Protein AF-A0A7X6PXF3-F1 (afdb_monomer)

Nearest PDB structures (foldse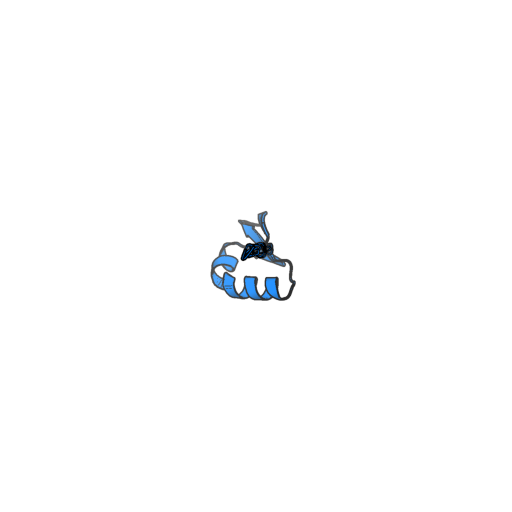ek):
  6jqy-assembly1_A  TM=8.305E-01  e=1.419E-02  Mycobacterium tuberculosis CDC1551
  4zm2-assembly1_B  TM=8.722E-01  e=1.087E-01  Punavirus P1
  2odk-assembly2_D  TM=9.174E-01  e=2.046E-01  Nitrosomonas europaea
  3k33-assembly1_C-2  TM=8.488E-01  e=7.241E-01  Punavirus P1
  1jcn-assembly1_A  TM=4.650E-01  e=7.349E+00  Homo sapiens

Solvent-accessible surface area (backbone atoms only — not comparable to full-atom values): 3853 Å² total; per-residue (Å²): 91,78,41,45,50,81,58,40,72,76,44,40,73,62,54,49,52,44,37,74,78,68,45,66,46,31,36,15,54,97,85,44,79,76,48,66,74,74,85,80,81,76,76,72,78,75,79,73,78,73,78,80,80,79,76,82,80,130

Foldseek 3Di:
DEEEPVVCVVCVVVLVVVVVVVDWYFYAHPPHTDDTDDDDDDPDPPPPPPDPPPPPDD

Radius of gyration: 22.34 Å; Cα contacts (8 Å, |Δi|>4): 47; chains: 1; bounding box: 71×21×38 Å

Secondary structure (DSSP, 8-state):
-EEEHHHHHHSHHHHHHHHHTT---EEEETTEEEEE-------PPP------------

Sequence (58 aa):
MIVNIHEAKTNFSKLIARFLEGEKVIIAKNGEPILQFAAIEKEKPALRKTGFFNCDID

pLDDT: mean 84.19, std 13.58, range [51.62, 96.06]

Structure (mmCIF, N/CA/C/O backbone):
data_AF-A0A7X6PXF3-F1
#
_entry.id   AF-A0A7X6PXF3-F1
#
loop_
_atom_site.group_PDB
_atom_site.id
_atom_site.type_symbol
_atom_site.label_atom_id
_atom_site.label_alt_id
_atom_site.label_comp_id
_atom_site.label_asym_id
_atom_site.label_entity_id
_atom_site.label_seq_id
_atom_site.pdbx_PDB_ins_code
_atom_site.Cartn_x
_atom_site.Cartn_y
_atom_site.Cartn_z
_atom_site.occupancy
_atom_site.B_iso_or_equiv
_atom_site.auth_seq_id
_atom_site.auth_comp_id
_atom_site.auth_asym_id
_atom_site.auth_atom_id
_atom_site.pdbx_PDB_model_num
ATOM 1 N N . MET A 1 1 ? -10.786 -7.329 -5.185 1.00 88.19 1 MET A N 1
ATOM 2 C CA . MET A 1 1 ? -11.523 -6.717 -4.054 1.00 88.19 1 MET A CA 1
ATOM 3 C C . MET A 1 1 ? -11.495 -5.195 -4.144 1.00 88.19 1 MET A C 1
ATOM 5 O O . MET A 1 1 ? -10.507 -4.661 -4.637 1.00 88.19 1 MET A O 1
ATOM 9 N N . ILE A 1 2 ? -12.551 -4.515 -3.681 1.00 90.88 2 ILE A N 1
ATOM 10 C CA . ILE A 1 2 ? -12.628 -3.046 -3.596 1.00 90.88 2 ILE A CA 1
ATOM 11 C C . ILE A 1 2 ? -12.696 -2.661 -2.115 1.00 90.88 2 ILE A C 1
ATOM 13 O O . ILE A 1 2 ? -13.524 -3.207 -1.391 1.00 90.88 2 ILE A O 1
ATOM 17 N N . VAL A 1 3 ? -11.830 -1.755 -1.660 1.00 92.19 3 VAL A N 1
ATOM 18 C CA . VAL A 1 3 ? -11.752 -1.320 -0.253 1.00 92.19 3 VAL A CA 1
ATOM 19 C C . VAL A 1 3 ? -11.784 0.193 -0.176 1.00 92.19 3 VAL A C 1
ATOM 21 O O . VAL A 1 3 ? -11.167 0.857 -1.000 1.00 92.19 3 VAL A O 1
ATOM 24 N N . ASN A 1 4 ? -12.454 0.764 0.819 1.00 94.81 4 ASN A N 1
ATOM 25 C CA . ASN A 1 4 ? -12.448 2.213 0.988 1.00 94.81 4 ASN A CA 1
ATOM 26 C C . ASN A 1 4 ? -11.084 2.706 1.516 1.00 94.81 4 ASN A C 1
ATOM 28 O O . ASN A 1 4 ? -10.409 2.014 2.280 1.00 94.81 4 ASN A O 1
ATOM 32 N N . ILE A 1 5 ? -10.695 3.928 1.157 1.00 94.19 5 ILE A N 1
ATOM 33 C CA . ILE A 1 5 ? -9.412 4.543 1.512 1.00 94.19 5 ILE A CA 1
ATOM 34 C C . ILE A 1 5 ? -9.179 4.601 3.028 1.00 94.19 5 ILE A C 1
ATOM 36 O O . ILE A 1 5 ? -8.052 4.443 3.499 1.00 94.19 5 ILE A O 1
ATOM 40 N N . HIS A 1 6 ? -10.250 4.774 3.805 1.00 92.12 6 HIS A N 1
ATOM 41 C CA . HIS A 1 6 ? -10.187 4.830 5.265 1.00 92.12 6 HIS A CA 1
ATOM 42 C C . HIS A 1 6 ? -9.764 3.505 5.899 1.00 92.12 6 HIS A C 1
ATOM 44 O O . HIS A 1 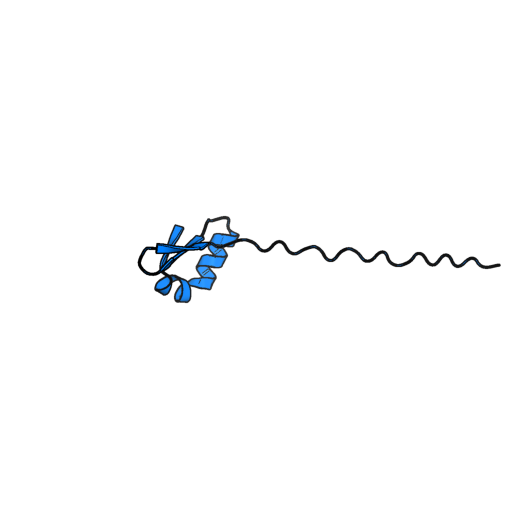6 ? -9.026 3.520 6.880 1.00 92.12 6 HIS A O 1
ATOM 50 N N . GLU A 1 7 ? -10.200 2.378 5.343 1.00 90.69 7 GLU A N 1
ATOM 51 C CA . GLU A 1 7 ? -9.768 1.058 5.805 1.00 90.69 7 GLU A CA 1
ATOM 52 C C . GLU A 1 7 ? -8.422 0.672 5.195 1.00 90.69 7 GLU A C 1
ATOM 54 O O . GLU A 1 7 ? -7.591 0.037 5.848 1.00 90.69 7 GLU A O 1
ATOM 59 N N . ALA A 1 8 ? -8.181 1.105 3.957 1.00 92.62 8 ALA A N 1
ATOM 60 C CA . ALA A 1 8 ? -6.953 0.830 3.237 1.00 92.62 8 ALA A CA 1
ATOM 61 C C . ALA A 1 8 ? -5.722 1.415 3.933 1.00 92.62 8 ALA A C 1
ATOM 63 O O . ALA A 1 8 ? -4.717 0.721 4.031 1.00 92.62 8 ALA A O 1
ATOM 64 N N . LYS A 1 9 ? -5.798 2.645 4.466 1.00 91.44 9 LYS A N 1
ATOM 65 C CA . LYS A 1 9 ? -4.666 3.270 5.179 1.00 91.44 9 LYS A CA 1
ATOM 66 C C . LYS A 1 9 ? -4.258 2.491 6.434 1.00 91.44 9 LYS A C 1
ATOM 68 O O . LYS A 1 9 ? -3.080 2.444 6.762 1.00 91.44 9 LYS A O 1
ATOM 73 N N . THR A 1 10 ? -5.223 1.875 7.117 1.00 94.50 10 THR A N 1
ATOM 74 C CA . THR A 1 10 ? -4.977 1.117 8.350 1.00 94.50 10 THR A CA 1
ATOM 75 C C . THR A 1 10 ? -4.460 -0.283 8.034 1.00 94.50 10 THR A C 1
ATOM 77 O O . THR A 1 10 ? -3.532 -0.761 8.675 1.00 94.50 10 THR A O 1
ATOM 80 N N . ASN A 1 11 ? -5.016 -0.933 7.009 1.00 93.44 11 ASN A N 1
ATOM 81 C CA . ASN A 1 11 ? -4.681 -2.311 6.640 1.00 93.44 11 ASN A CA 1
ATOM 82 C C . ASN A 1 11 ? -3.704 -2.410 5.456 1.00 93.44 11 ASN A C 1
ATOM 84 O O . ASN A 1 11 ? -3.617 -3.462 4.818 1.00 93.44 11 ASN A O 1
ATOM 88 N N . PHE A 1 12 ? -2.965 -1.340 5.149 1.00 93.06 12 PHE A N 1
ATOM 89 C CA . PHE A 1 12 ? -2.217 -1.213 3.895 1.00 93.06 12 PHE A CA 1
ATOM 90 C C . PHE A 1 12 ? -1.218 -2.354 3.671 1.00 93.06 12 PHE A C 1
ATOM 92 O O . PHE A 1 12 ? -1.229 -2.982 2.613 1.00 93.06 12 PHE A O 1
ATOM 99 N N . SER A 1 13 ? -0.430 -2.713 4.689 1.00 94.31 13 SER A N 1
ATOM 100 C CA . SER A 1 13 ? 0.521 -3.832 4.595 1.00 94.31 13 SER A CA 1
ATOM 101 C C . SER A 1 13 ? -0.153 -5.165 4.265 1.00 94.31 13 SER A C 1
ATOM 103 O O . SER A 1 13 ? 0.370 -5.941 3.469 1.00 94.31 13 SER A O 1
ATOM 105 N N . LYS A 1 14 ? -1.339 -5.428 4.827 1.00 94.00 14 LYS A N 1
ATOM 106 C CA . LYS A 1 14 ? -2.092 -6.661 4.555 1.00 94.00 14 LYS A CA 1
ATOM 107 C C . LYS A 1 14 ? -2.648 -6.676 3.132 1.00 94.00 14 LYS A C 1
ATOM 109 O O . LYS A 1 14 ? -2.675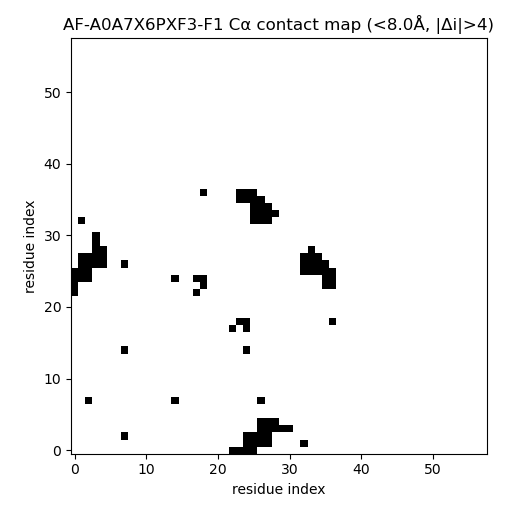 -7.724 2.497 1.00 94.00 14 LYS A O 1
ATOM 114 N N . LEU A 1 15 ? -3.072 -5.518 2.626 1.00 93.88 15 LEU A N 1
ATOM 115 C CA . LEU A 1 15 ? -3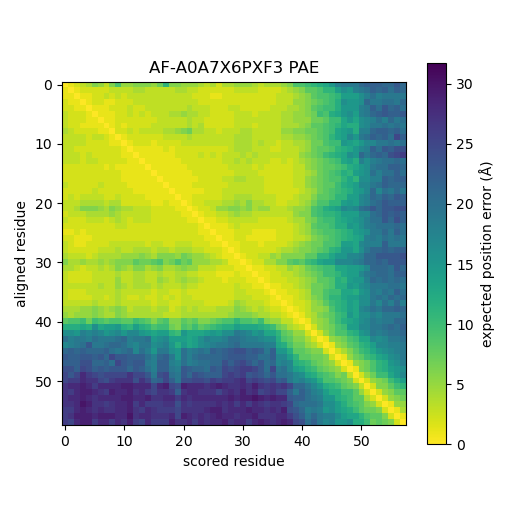.530 -5.371 1.244 1.00 93.88 15 LEU A CA 1
ATOM 116 C C . LEU A 1 15 ? -2.396 -5.599 0.240 1.00 93.88 15 LEU A C 1
ATOM 118 O O . LEU A 1 15 ? -2.621 -6.236 -0.784 1.00 93.88 15 LEU A O 1
ATOM 122 N N . ILE A 1 16 ? -1.179 -5.139 0.549 1.00 93.25 16 ILE A N 1
ATOM 123 C CA . ILE A 1 16 ? 0.004 -5.424 -0.273 1.00 93.25 16 ILE A CA 1
ATOM 124 C C . ILE A 1 16 ? 0.297 -6.923 -0.291 1.00 93.25 16 ILE A C 1
ATOM 126 O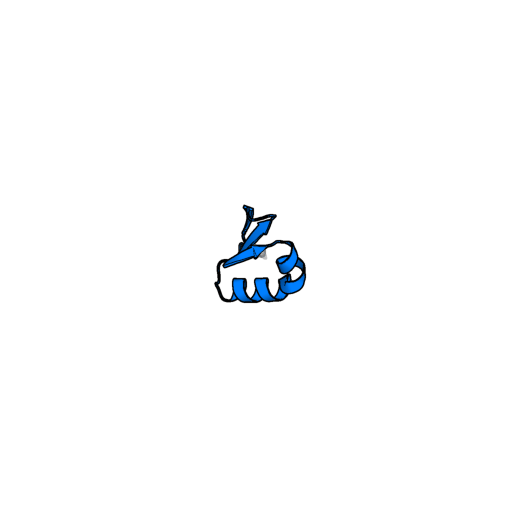 O . ILE A 1 16 ? 0.515 -7.465 -1.367 1.00 93.25 16 ILE A O 1
ATOM 130 N N . ALA A 1 17 ? 0.275 -7.595 0.865 1.00 94.31 17 ALA A N 1
ATOM 131 C CA . ALA A 1 17 ? 0.520 -9.037 0.929 1.00 94.31 17 ALA A CA 1
ATOM 132 C C . ALA A 1 17 ? -0.435 -9.809 0.006 1.00 94.31 17 ALA A C 1
ATOM 134 O O . ALA A 1 17 ? 0.023 -10.549 -0.857 1.00 94.31 17 ALA A O 1
ATOM 135 N N . ARG A 1 18 ? -1.737 -9.512 0.080 1.00 92.81 18 ARG A N 1
ATOM 136 C CA . ARG A 1 18 ? -2.747 -10.111 -0.808 1.00 92.81 18 ARG A CA 1
ATOM 137 C C . ARG A 1 18 ? -2.508 -9.809 -2.282 1.00 92.81 18 ARG A C 1
ATOM 139 O O . ARG A 1 18 ? -2.659 -10.679 -3.133 1.00 92.81 18 ARG A O 1
ATOM 146 N N . PHE A 1 19 ? -2.115 -8.577 -2.597 1.00 94.38 19 PHE A N 1
ATOM 147 C CA . PHE A 1 19 ? -1.755 -8.217 -3.965 1.00 94.38 19 PHE A CA 1
ATOM 148 C C . PHE A 1 19 ? -0.555 -9.026 -4.478 1.00 94.38 19 PHE A C 1
ATOM 150 O O . PHE A 1 19 ? -0.570 -9.492 -5.614 1.00 94.38 19 PHE A O 1
ATOM 157 N N . LEU A 1 20 ? 0.459 -9.241 -3.635 1.00 91.81 20 LEU A N 1
ATOM 158 C CA . LEU A 1 20 ? 1.624 -10.067 -3.960 1.00 91.81 20 LEU A CA 1
ATOM 159 C C . LEU A 1 20 ? 1.281 -11.558 -4.077 1.00 91.81 20 LEU A C 1
ATOM 161 O O . LEU A 1 20 ? 1.919 -12.258 -4.856 1.00 91.81 20 LEU A O 1
ATOM 165 N N . GLU A 1 21 ? 0.258 -12.031 -3.364 1.00 93.31 21 GLU A N 1
ATOM 166 C CA . GLU A 1 21 ? -0.320 -13.372 -3.544 1.00 93.31 21 GLU A CA 1
ATOM 167 C C . GLU A 1 21 ? -1.068 -13.522 -4.886 1.00 93.31 21 GLU A C 1
ATOM 169 O O . GLU A 1 21 ? -1.449 -14.628 -5.263 1.00 93.31 21 GLU A O 1
ATOM 174 N N . GLY A 1 22 ? -1.239 -12.430 -5.642 1.00 91.19 22 GLY A N 1
ATOM 175 C CA . GLY A 1 22 ? -1.871 -12.413 -6.961 1.00 91.19 22 GLY A CA 1
ATOM 176 C C . GLY A 1 22 ? -3.307 -11.885 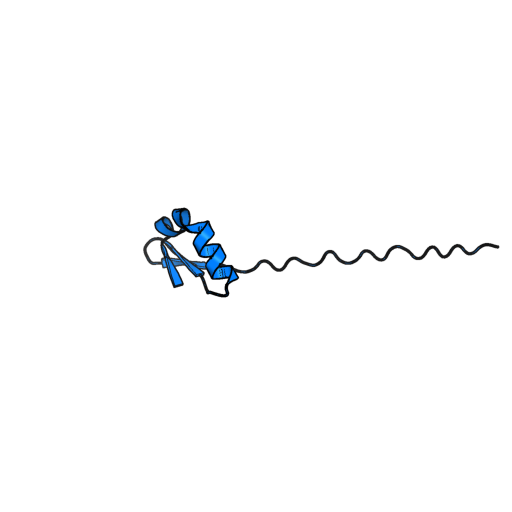-6.962 1.00 91.19 22 GLY A C 1
ATOM 177 O O . GLY A 1 22 ? -3.977 -11.931 -7.995 1.00 91.19 22 GLY A O 1
ATOM 178 N N . GLU A 1 23 ? -3.809 -11.364 -5.838 1.00 91.44 23 GLU A N 1
ATOM 179 C CA . GLU A 1 23 ? -5.143 -10.769 -5.797 1.00 91.44 23 GLU A CA 1
ATOM 180 C C . GLU A 1 23 ? -5.179 -9.366 -6.416 1.00 91.44 23 GLU A C 1
ATOM 182 O O . GLU A 1 23 ? -4.351 -8.497 -6.146 1.00 91.44 23 GLU A O 1
ATOM 187 N N . LYS A 1 24 ? -6.237 -9.071 -7.174 1.00 92.19 24 LYS A N 1
ATOM 188 C CA . LYS A 1 24 ? -6.488 -7.710 -7.658 1.00 92.19 24 LYS A CA 1
ATOM 189 C C . LYS A 1 24 ? -7.084 -6.842 -6.545 1.00 92.19 24 LYS A C 1
ATOM 191 O O . LYS A 1 24 ? -8.237 -7.043 -6.144 1.00 92.19 24 LYS A O 1
ATOM 196 N N . VAL A 1 25 ? -6.335 -5.837 -6.096 1.00 94.19 25 VAL A N 1
ATOM 197 C CA . VAL A 1 25 ? -6.757 -4.884 -5.055 1.00 94.19 25 VAL A CA 1
ATOM 198 C C . VAL A 1 25 ? -7.052 -3.514 -5.669 1.00 94.19 25 VAL A C 1
ATOM 200 O O . VAL A 1 25 ? -6.210 -2.929 -6.350 1.00 94.19 25 VAL A O 1
ATOM 203 N N . ILE A 1 26 ? -8.259 -3.004 -5.422 1.00 94.25 26 ILE A N 1
ATOM 204 C CA . ILE A 1 26 ? -8.742 -1.691 -5.861 1.00 94.25 26 ILE A CA 1
ATOM 205 C C . ILE A 1 26 ? -9.113 -0.893 -4.610 1.00 94.25 26 ILE A C 1
ATOM 207 O O . ILE A 1 26 ? -9.796 -1.407 -3.723 1.00 94.25 26 ILE A O 1
ATOM 211 N N . ILE A 1 27 ? -8.679 0.360 -4.528 1.00 94.94 27 ILE A N 1
ATOM 212 C CA . ILE A 1 27 ? -9.062 1.275 -3.457 1.00 94.94 27 ILE A CA 1
ATOM 213 C C . ILE A 1 27 ? -10.074 2.281 -4.002 1.00 94.94 27 ILE A C 1
ATOM 215 O O . ILE A 1 27 ? -9.883 2.882 -5.061 1.00 94.94 27 ILE A O 1
ATOM 219 N N . ALA A 1 28 ? -11.151 2.463 -3.253 1.00 96.06 28 ALA A N 1
ATOM 220 C CA . ALA A 1 28 ? -12.217 3.408 -3.515 1.00 96.06 28 ALA A CA 1
ATOM 221 C C . ALA A 1 28 ? -12.212 4.545 -2.489 1.00 96.06 28 ALA A C 1
ATOM 223 O O . ALA A 1 28 ? -11.754 4.385 -1.359 1.00 96.06 28 ALA A O 1
ATOM 224 N N . LYS A 1 29 ? -12.766 5.693 -2.858 1.00 94.06 29 LYS A N 1
ATOM 225 C CA . LYS A 1 29 ? -13.047 6.811 -1.960 1.00 94.06 29 LYS A CA 1
ATOM 226 C C . LYS A 1 29 ? -14.524 7.146 -2.098 1.00 94.06 29 LYS A C 1
ATOM 228 O O . LYS A 1 29 ? -14.994 7.355 -3.205 1.00 94.06 29 LYS A O 1
ATOM 233 N N . ASN A 1 30 ? -15.258 7.151 -0.986 1.00 90.25 30 ASN A N 1
ATOM 234 C CA . ASN A 1 30 ? -16.712 7.395 -0.972 1.00 90.25 30 ASN A CA 1
ATOM 235 C C . ASN A 1 30 ? -17.524 6.489 -1.925 1.00 90.25 30 ASN A C 1
ATOM 237 O O . ASN A 1 30 ? -18.556 6.897 -2.439 1.00 90.25 30 ASN A O 1
ATOM 241 N N . GLY A 1 31 ? -17.066 5.252 -2.147 1.00 86.44 31 GLY A N 1
ATOM 242 C CA . GLY A 1 31 ? -17.725 4.298 -3.049 1.00 86.44 31 GLY A CA 1
ATOM 243 C C . GLY A 1 31 ? -17.239 4.350 -4.500 1.00 86.44 31 GLY A C 1
ATOM 244 O O . GLY A 1 31 ? -17.519 3.424 -5.254 1.00 86.44 31 GLY A O 1
ATOM 245 N N . GLU A 1 32 ? -16.442 5.350 -4.875 1.00 93.56 32 GLU A N 1
ATOM 246 C CA . GLU A 1 32 ? -15.880 5.465 -6.222 1.00 93.56 32 GLU A CA 1
ATOM 247 C C . GLU A 1 32 ? -14.466 4.868 -6.280 1.00 93.56 32 GLU A C 1
ATOM 249 O O . GLU A 1 32 ? -13.611 5.262 -5.482 1.00 93.56 32 GLU A O 1
ATOM 254 N N . PRO A 1 33 ? -14.175 3.915 -7.183 1.00 95.19 33 PRO A N 1
ATOM 255 C CA . PRO A 1 33 ? -12.840 3.338 -7.331 1.00 95.19 33 PRO A CA 1
ATOM 256 C C . PRO A 1 33 ? -11.865 4.379 -7.896 1.00 95.19 33 PRO A C 1
ATOM 258 O O . PRO A 1 33 ? -12.071 4.895 -8.989 1.00 95.19 33 PRO A O 1
ATOM 261 N N . ILE A 1 34 ? -10.787 4.666 -7.164 1.00 95.31 34 ILE A N 1
ATOM 262 C CA . ILE A 1 34 ? -9.831 5.730 -7.521 1.00 95.31 34 ILE A CA 1
ATOM 263 C C . ILE A 1 34 ? -8.447 5.209 -7.907 1.00 95.31 34 ILE A C 1
ATOM 265 O O . ILE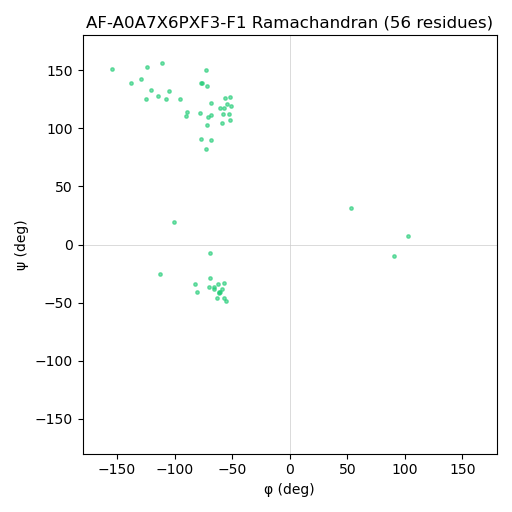 A 1 34 ? -7.716 5.887 -8.622 1.00 95.31 34 ILE A O 1
ATOM 269 N N . LEU A 1 35 ? -8.054 4.028 -7.426 1.00 92.62 35 LEU A N 1
ATOM 270 C CA . LEU A 1 35 ? -6.727 3.471 -7.683 1.00 92.62 35 LEU A CA 1
ATOM 271 C C . LEU A 1 35 ? -6.732 1.946 -7.595 1.00 92.62 35 LEU A C 1
ATOM 273 O O . LEU A 1 35 ? -7.512 1.356 -6.851 1.00 92.62 35 LEU A O 1
ATOM 277 N N . GLN A 1 36 ? -5.839 1.306 -8.346 1.00 92.88 36 GLN A N 1
ATOM 278 C CA . GLN A 1 36 ? -5.578 -0.129 -8.262 1.00 92.88 36 GLN A CA 1
ATOM 279 C C . GLN A 1 36 ? -4.100 -0.377 -7.995 1.00 92.88 36 GLN A C 1
ATOM 281 O O . GLN A 1 36 ? -3.250 0.426 -8.379 1.00 92.88 36 GLN A O 1
ATOM 286 N N . PHE A 1 37 ? -3.794 -1.505 -7.366 1.00 92.31 37 PHE A N 1
ATOM 287 C CA . PHE A 1 37 ? -2.410 -1.918 -7.192 1.00 92.31 37 PHE A CA 1
ATOM 288 C C . PHE A 1 37 ? -1.881 -2.467 -8.520 1.00 92.31 37 PHE A C 1
ATOM 290 O O . PHE A 1 37 ? -2.588 -3.168 -9.247 1.00 92.31 37 PHE A O 1
ATOM 297 N N . ALA A 1 38 ? -0.640 -2.117 -8.837 1.00 91.94 38 ALA A N 1
ATOM 298 C CA . ALA A 1 38 ? 0.077 -2.587 -10.010 1.00 91.94 38 ALA A CA 1
ATOM 299 C C . ALA A 1 38 ? 1.512 -2.921 -9.600 1.00 91.94 38 ALA A C 1
ATOM 301 O O . ALA A 1 38 ? 2.120 -2.205 -8.802 1.00 91.94 38 ALA A O 1
ATOM 302 N N . ALA A 1 39 ? 2.036 -4.026 -10.124 1.00 89.62 39 ALA A N 1
ATOM 303 C CA . ALA A 1 39 ? 3.414 -4.409 -9.883 1.00 89.62 39 ALA A CA 1
ATOM 304 C C . ALA A 1 39 ? 4.327 -3.458 -10.657 1.00 89.62 39 ALA A C 1
ATOM 306 O O . ALA A 1 39 ? 4.064 -3.138 -11.815 1.00 89.62 39 ALA A O 1
ATOM 307 N N . ILE A 1 40 ? 5.397 -3.010 -10.009 1.00 88.00 40 ILE A N 1
ATOM 308 C CA . ILE A 1 40 ? 6.433 -2.232 -10.677 1.00 88.00 40 ILE A CA 1
ATOM 309 C C . ILE A 1 40 ? 7.447 -3.230 -11.220 1.00 88.00 40 ILE A C 1
ATOM 311 O O . ILE A 1 40 ? 8.124 -3.917 -10.449 1.00 88.00 40 ILE A O 1
ATOM 315 N N . GLU A 1 41 ? 7.555 -3.314 -12.542 1.00 83.00 41 GLU A N 1
ATOM 316 C CA . GLU A 1 41 ? 8.623 -4.070 -13.182 1.00 83.00 41 GLU A CA 1
ATOM 317 C C . GLU A 1 41 ? 9.944 -3.346 -12.918 1.00 83.00 41 GLU A C 1
ATOM 319 O O . GLU A 1 41 ? 10.176 -2.234 -13.390 1.00 83.00 41 GLU A O 1
ATOM 324 N N . LYS A 1 42 ? 10.821 -3.954 -12.113 1.00 79.06 42 LYS A N 1
ATOM 325 C CA . LYS A 1 42 ? 12.198 -3.470 -12.010 1.00 79.06 42 LYS A CA 1
ATOM 326 C C . LYS A 1 42 ? 12.896 -3.803 -13.316 1.00 79.06 42 LYS A C 1
ATOM 328 O O . LYS A 1 42 ? 13.194 -4.969 -13.579 1.00 79.06 42 LYS A O 1
ATOM 333 N N . GLU A 1 43 ? 13.187 -2.772 -14.096 1.00 71.50 43 GLU A N 1
ATOM 334 C CA . GLU A 1 43 ? 14.121 -2.860 -15.208 1.00 71.50 43 GLU A CA 1
ATOM 335 C C . GLU A 1 43 ? 15.424 -3.451 -14.659 1.00 71.50 43 GLU A C 1
ATOM 337 O O . GLU A 1 43 ? 16.079 -2.861 -13.792 1.00 71.50 43 GLU A O 1
ATOM 342 N N . LYS A 1 44 ? 15.768 -4.676 -15.080 1.00 70.75 44 LYS A N 1
ATOM 343 C CA . LYS A 1 44 ? 17.055 -5.269 -14.708 1.00 70.75 44 LYS A CA 1
ATOM 344 C C . LYS A 1 44 ? 18.123 -4.282 -15.174 1.00 70.75 44 LYS A C 1
ATOM 346 O O . LYS A 1 44 ? 18.093 -3.925 -16.354 1.00 70.75 44 LYS A O 1
ATOM 351 N N . PRO A 1 45 ? 19.039 -3.827 -14.297 1.00 69.25 45 PRO A N 1
ATOM 352 C CA . PRO A 1 45 ? 20.087 -2.918 -14.724 1.00 69.25 45 PRO A CA 1
ATOM 353 C C . PRO A 1 45 ? 20.800 -3.588 -15.893 1.00 69.25 45 PRO A C 1
ATOM 355 O O . PRO A 1 45 ? 21.256 -4.727 -15.763 1.00 69.25 45 PRO A O 1
ATOM 358 N N . ALA A 1 46 ? 20.803 -2.920 -17.050 1.00 68.75 46 ALA A N 1
ATOM 359 C CA . ALA A 1 46 ? 21.461 -3.436 -18.235 1.00 68.75 46 ALA A CA 1
ATOM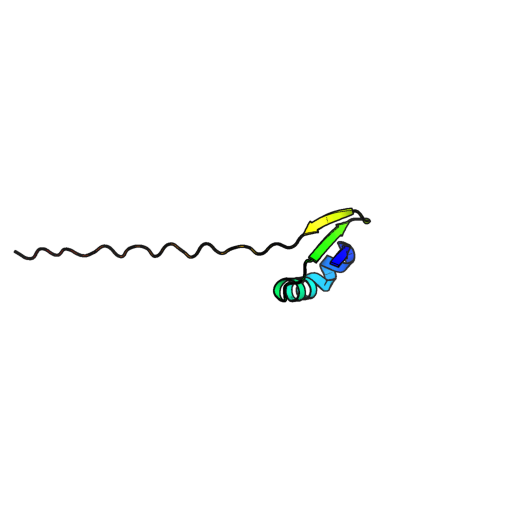 360 C C . ALA A 1 46 ? 22.886 -3.811 -17.828 1.00 68.75 46 ALA A C 1
ATOM 362 O O . ALA A 1 46 ? 23.627 -2.962 -17.323 1.00 68.75 46 ALA A O 1
ATOM 363 N N . LEU A 1 47 ? 23.232 -5.094 -17.968 1.00 67.81 47 LEU A N 1
ATOM 364 C CA . LEU A 1 47 ? 24.580 -5.584 -17.714 1.00 67.81 47 LEU A CA 1
ATOM 365 C C . LEU A 1 47 ? 25.525 -4.701 -18.527 1.00 67.81 47 LEU A C 1
ATOM 367 O O . LEU A 1 47 ? 25.534 -4.754 -19.759 1.00 67.81 47 LEU A O 1
ATOM 371 N N . ARG A 1 48 ? 26.270 -3.829 -17.839 1.00 67.56 48 ARG A N 1
ATOM 372 C CA . ARG A 1 48 ? 27.287 -3.003 -18.481 1.00 67.56 48 ARG A CA 1
ATOM 373 C C . ARG A 1 48 ? 28.277 -3.980 -19.093 1.00 67.56 48 ARG A C 1
ATOM 375 O O . ARG A 1 48 ? 28.874 -4.765 -18.360 1.00 67.56 48 ARG A O 1
ATOM 382 N N . LYS A 1 49 ? 28.422 -3.959 -20.420 1.00 67.00 49 LYS A N 1
ATOM 383 C CA . LYS A 1 49 ? 29.493 -4.700 -21.086 1.00 67.00 49 LYS A CA 1
ATOM 384 C C . LYS A 1 49 ? 30.798 -4.166 -20.506 1.00 67.00 49 LYS A C 1
ATOM 386 O O . LYS A 1 49 ? 31.175 -3.032 -20.790 1.00 67.00 49 LYS A O 1
ATOM 391 N N . THR A 1 50 ? 31.437 -4.936 -19.632 1.00 66.94 50 THR A N 1
ATOM 392 C CA . THR A 1 50 ? 32.810 -4.665 -19.219 1.00 66.94 50 THR A CA 1
ATOM 393 C C . THR A 1 50 ? 33.628 -4.655 -20.500 1.00 66.94 50 THR A C 1
ATOM 395 O O . THR A 1 50 ? 33.602 -5.637 -21.245 1.00 66.94 50 THR A O 1
ATOM 398 N N . GLY A 1 51 ? 34.238 -3.512 -20.816 1.00 64.12 51 GLY A N 1
ATOM 399 C CA . GLY A 1 51 ? 35.028 -3.351 -22.028 1.00 64.12 51 GLY A CA 1
ATOM 400 C C . GLY A 1 51 ? 36.058 -4.470 -22.122 1.00 64.12 51 GLY A C 1
ATOM 401 O O . GLY A 1 51 ? 36.788 -4.727 -21.166 1.00 64.12 51 GLY A O 1
ATOM 402 N N . PHE A 1 52 ? 36.064 -5.161 -23.258 1.00 65.50 52 PHE A N 1
ATOM 403 C CA . PHE A 1 52 ? 37.134 -6.071 -23.636 1.00 65.50 52 PHE A CA 1
ATOM 404 C C . PHE A 1 52 ? 38.431 -5.256 -23.653 1.00 65.50 52 PHE A C 1
ATOM 406 O O . PHE A 1 52 ? 38.581 -4.354 -24.477 1.00 65.50 52 PHE A O 1
ATOM 413 N N . PHE A 1 53 ? 39.353 -5.536 -22.733 1.00 61.47 53 PHE A N 1
ATOM 414 C CA . PHE A 1 53 ? 40.736 -5.099 -22.884 1.00 61.47 53 PHE A CA 1
ATOM 415 C C . PHE A 1 53 ? 41.326 -5.893 -24.056 1.00 61.47 53 PHE A C 1
ATOM 417 O O . PHE A 1 53 ? 41.861 -6.981 -23.864 1.00 61.47 53 PHE A O 1
ATOM 424 N N . ASN A 1 54 ? 41.221 -5.364 -25.277 1.00 59.38 54 ASN A N 1
ATOM 425 C CA . ASN A 1 54 ? 42.163 -5.720 -26.332 1.00 59.38 54 ASN A CA 1
ATOM 426 C C . ASN A 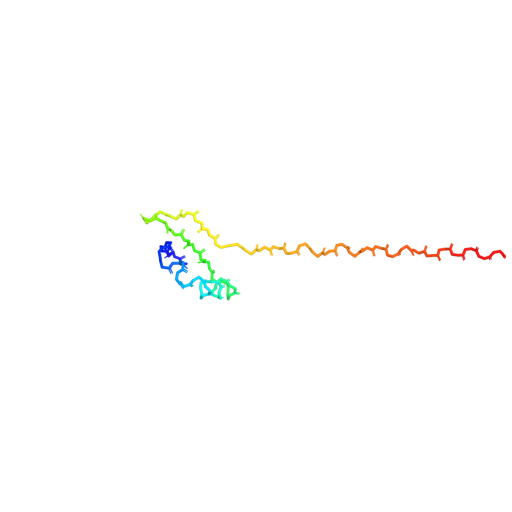1 54 ? 43.484 -5.033 -25.973 1.00 59.38 54 ASN A C 1
ATOM 428 O O . ASN A 1 54 ? 43.769 -3.922 -26.412 1.00 59.38 54 ASN A O 1
ATOM 432 N N . CYS A 1 55 ? 44.244 -5.670 -25.085 1.00 51.62 55 CYS A N 1
ATOM 433 C CA . CYS A 1 55 ? 45.663 -5.394 -24.953 1.00 51.62 55 CYS A CA 1
ATOM 434 C C . CYS A 1 55 ? 46.324 -6.105 -26.134 1.00 51.62 55 CYS A C 1
ATOM 436 O O . CYS A 1 55 ? 46.586 -7.304 -26.074 1.00 51.62 55 CYS A O 1
ATOM 438 N N . ASP A 1 56 ? 46.468 -5.384 -27.242 1.00 58.06 56 ASP A N 1
ATOM 439 C CA . ASP A 1 56 ? 47.419 -5.760 -28.279 1.00 58.06 56 ASP A CA 1
ATOM 440 C C . ASP A 1 56 ? 48.801 -5.459 -27.685 1.00 58.06 56 ASP A C 1
ATOM 442 O O . ASP A 1 56 ? 49.150 -4.299 -27.458 1.00 58.06 56 ASP A O 1
ATOM 446 N N . ILE A 1 57 ? 49.491 -6.511 -27.249 1.00 52.41 57 ILE A N 1
ATOM 447 C CA . ILE A 1 57 ? 50.882 -6.436 -26.808 1.00 52.41 57 ILE A CA 1
ATOM 448 C C . ILE A 1 57 ? 51.710 -6.704 -28.063 1.00 52.41 57 ILE A C 1
ATOM 450 O O . ILE A 1 57 ? 51.675 -7.828 -28.567 1.00 52.41 57 ILE A O 1
ATOM 454 N N . ASP A 1 58 ? 52.393 -5.667 -28.547 1.00 51.94 58 ASP A N 1
ATOM 455 C CA . ASP A 1 58 ? 53.526 -5.782 -29.476 1.00 51.94 58 ASP A CA 1
ATOM 456 C C . ASP A 1 58 ? 54.782 -6.228 -28.706 1.00 51.94 58 ASP A C 1
ATOM 458 O O . ASP A 1 58 ? 55.031 -5.666 -27.606 1.00 51.94 58 ASP A O 1
#

Mean predicted aligned error: 9.93 Å